Protein AF-A0A377KK78-F1 (afdb_monomer_lite)

Structure (mmCIF, N/CA/C/O backbone):
data_AF-A0A377KK78-F1
#
_entry.id   AF-A0A377KK78-F1
#
loop_
_atom_site.group_PDB
_atom_site.id
_atom_site.type_symbol
_atom_site.label_atom_id
_atom_site.label_alt_id
_atom_site.label_comp_id
_atom_site.label_asym_id
_atom_site.label_entity_id
_atom_site.label_seq_id
_atom_site.pdbx_PDB_ins_code
_atom_site.Cartn_x
_atom_site.Cartn_y
_atom_site.Cartn_z
_atom_site.occupancy
_atom_site.B_iso_or_equiv
_atom_site.auth_seq_id
_atom_site.auth_comp_id
_atom_site.auth_asym_id
_atom_site.auth_atom_id
_atom_site.pdbx_PDB_model_num
ATOM 1 N N . MET A 1 1 ? 5.902 20.997 -15.546 1.00 33.94 1 MET A N 1
ATOM 2 C CA . MET A 1 1 ? 5.295 21.494 -16.814 1.00 33.94 1 MET A CA 1
ATOM 3 C C . MET A 1 1 ? 6.187 21.253 -18.038 1.00 33.94 1 MET A C 1
ATOM 5 O O . MET A 1 1 ? 5.683 21.308 -19.151 1.00 33.94 1 MET A O 1
ATOM 9 N N . VAL A 1 2 ? 7.479 20.937 -17.853 1.00 28.14 2 VAL A N 1
ATOM 10 C CA . VAL A 1 2 ? 8.377 20.473 -18.929 1.00 28.14 2 VAL A CA 1
ATOM 11 C C . VAL A 1 2 ? 8.137 18.989 -19.267 1.00 28.14 2 VAL A C 1
ATOM 13 O O . VAL A 1 2 ? 8.300 18.610 -20.420 1.00 28.14 2 VAL A O 1
ATOM 16 N N . ASP A 1 3 ? 7.641 18.187 -18.320 1.00 37.69 3 ASP A N 1
ATOM 17 C CA . ASP A 1 3 ? 7.472 16.731 -18.488 1.00 37.69 3 ASP A CA 1
ATOM 18 C C . ASP A 1 3 ? 6.376 16.346 -19.494 1.00 37.69 3 ASP A C 1
ATOM 20 O O . ASP A 1 3 ? 6.584 15.475 -20.330 1.00 37.69 3 ASP A O 1
ATOM 24 N N . TYR A 1 4 ? 5.253 17.072 -19.521 1.00 29.73 4 TYR A N 1
ATOM 25 C CA . TYR A 1 4 ? 4.117 16.758 -20.403 1.00 29.73 4 TYR A CA 1
ATOM 26 C C . TYR A 1 4 ? 4.468 16.862 -21.903 1.00 29.73 4 TYR A C 1
ATOM 28 O O . TYR A 1 4 ? 4.083 16.023 -22.712 1.00 29.73 4 TYR A O 1
ATOM 36 N N . LEU A 1 5 ? 5.271 17.864 -22.285 1.00 27.97 5 LEU A N 1
ATOM 37 C CA . LEU A 1 5 ? 5.715 18.046 -23.674 1.00 27.97 5 LEU A CA 1
ATOM 38 C C . LEU A 1 5 ? 6.830 17.070 -24.083 1.00 27.97 5 LEU A C 1
ATOM 40 O O . LEU A 1 5 ? 7.052 16.871 -25.281 1.00 27.97 5 LEU A O 1
ATOM 44 N N . VAL A 1 6 ? 7.555 16.497 -23.118 1.00 49.50 6 VAL A N 1
ATOM 45 C CA . VAL A 1 6 ? 8.575 15.464 -23.355 1.00 49.50 6 VAL A CA 1
ATOM 46 C C . VAL A 1 6 ? 7.897 14.104 -23.541 1.00 49.50 6 VAL A C 1
ATOM 48 O O . VAL A 1 6 ? 8.194 13.430 -24.527 1.00 49.50 6 VAL A O 1
ATOM 51 N N . GLU A 1 7 ? 6.911 13.771 -22.702 1.00 56.19 7 GLU A N 1
ATOM 52 C CA . GLU A 1 7 ? 6.102 12.548 -22.810 1.00 56.19 7 GLU A CA 1
ATOM 53 C C . GLU A 1 7 ? 5.345 12.464 -24.148 1.00 56.19 7 GLU A C 1
ATOM 55 O O . GLU A 1 7 ? 5.428 11.451 -24.844 1.00 56.19 7 GLU A O 1
ATOM 60 N N . GLU A 1 8 ? 4.673 13.541 -24.581 1.00 58.47 8 GLU A N 1
ATOM 61 C CA . GLU A 1 8 ? 3.935 13.544 -25.856 1.00 58.47 8 GLU A CA 1
ATOM 62 C C . GLU A 1 8 ? 4.855 13.372 -27.079 1.00 58.47 8 GLU A C 1
ATOM 64 O O . GLU A 1 8 ? 4.511 12.679 -28.045 1.00 58.47 8 GLU A O 1
ATOM 69 N N . LYS A 1 9 ? 6.048 13.979 -27.061 1.00 61.75 9 LYS A N 1
ATOM 70 C CA . LYS A 1 9 ? 7.021 13.853 -28.159 1.00 61.75 9 LYS A CA 1
ATOM 71 C C . LYS A 1 9 ? 7.663 12.468 -28.196 1.00 61.75 9 LYS A C 1
ATOM 73 O O . LYS A 1 9 ? 7.849 11.928 -29.291 1.00 61.75 9 LYS A O 1
ATOM 78 N N . GLU A 1 10 ? 7.970 11.892 -27.034 1.00 66.38 10 GLU A N 1
ATOM 79 C CA . GLU A 1 10 ? 8.489 10.526 -26.914 1.00 66.38 10 GLU A CA 1
ATOM 80 C C . GLU A 1 10 ? 7.435 9.507 -27.378 1.00 66.38 10 GLU A C 1
ATOM 82 O O . GLU A 1 10 ? 7.752 8.634 -28.186 1.00 66.38 10 GLU A O 1
ATOM 87 N N . TYR A 1 11 ? 6.159 9.697 -27.017 1.00 67.75 11 TYR A N 1
ATOM 88 C CA . TYR A 1 11 ? 5.040 8.872 -27.484 1.00 67.75 11 TYR A CA 1
ATOM 89 C C . TYR A 1 11 ? 4.893 8.868 -29.011 1.00 67.75 11 TYR A C 1
ATOM 91 O O . TYR A 1 11 ? 4.856 7.808 -29.640 1.00 67.75 11 TYR A O 1
ATOM 99 N N . VAL A 1 12 ? 4.822 10.050 -29.638 1.00 70.81 12 VAL A N 1
ATOM 100 C CA . VAL A 1 12 ? 4.627 10.170 -31.095 1.00 70.81 12 VAL A CA 1
ATOM 101 C C . VAL A 1 12 ? 5.788 9.539 -31.864 1.00 70.81 12 VAL A C 1
ATOM 103 O O . VAL A 1 12 ? 5.580 8.936 -32.922 1.00 70.81 12 VAL A O 1
ATOM 106 N N . TRP A 1 13 ? 7.013 9.666 -31.355 1.00 70.31 13 TRP A N 1
ATOM 107 C CA . TRP A 1 13 ? 8.191 9.059 -31.963 1.00 70.31 13 TRP A CA 1
ATOM 108 C C . TRP A 1 13 ? 8.214 7.534 -31.788 1.00 70.31 13 TRP A C 1
ATOM 110 O O . TRP A 1 13 ? 8.384 6.818 -32.778 1.00 70.31 13 TRP A O 1
ATOM 120 N N . LEU A 1 14 ? 7.954 7.033 -30.574 1.00 69.00 14 LEU A N 1
ATOM 121 C CA . LEU A 1 14 ? 7.869 5.597 -30.281 1.00 69.00 14 LEU A CA 1
ATOM 122 C C . LEU A 1 14 ? 6.774 4.918 -31.103 1.00 69.00 14 LEU A C 1
ATOM 124 O O . LEU A 1 14 ? 7.011 3.863 -31.689 1.00 69.00 14 LEU A O 1
ATOM 128 N N . LYS A 1 15 ? 5.609 5.560 -31.234 1.00 73.31 15 LYS A N 1
ATOM 129 C CA . LYS A 1 15 ? 4.507 5.079 -32.071 1.00 73.31 15 LYS A CA 1
ATOM 130 C C . LYS A 1 15 ? 4.916 4.954 -33.535 1.00 73.31 15 LYS A C 1
ATOM 132 O O . LYS A 1 15 ? 4.770 3.886 -34.115 1.00 73.31 15 LYS A O 1
ATOM 137 N N . LYS A 1 16 ? 5.534 5.992 -34.111 1.00 73.81 16 LYS A N 1
ATOM 138 C CA . LYS A 1 16 ? 6.023 5.958 -35.504 1.00 73.81 16 LYS A CA 1
ATOM 139 C C . LYS A 1 16 ? 7.071 4.871 -35.751 1.00 73.81 16 LYS A C 1
ATOM 141 O O . LYS A 1 16 ? 7.132 4.338 -36.858 1.00 73.81 16 LYS A O 1
ATOM 146 N N . ILE A 1 17 ? 7.916 4.572 -34.764 1.00 71.88 17 ILE A N 1
ATOM 147 C CA . ILE A 1 17 ? 8.895 3.483 -34.863 1.00 71.88 17 ILE A CA 1
ATOM 148 C C . ILE A 1 17 ? 8.208 2.130 -34.757 1.00 71.88 17 ILE A C 1
ATOM 150 O O . ILE A 1 17 ? 8.470 1.277 -35.598 1.00 71.88 17 ILE A O 1
ATOM 154 N N . ASN A 1 18 ? 7.311 1.944 -33.789 1.00 72.94 18 ASN A N 1
ATOM 155 C CA . ASN A 1 18 ? 6.580 0.692 -33.618 1.00 72.94 18 ASN A CA 1
ATOM 156 C C . ASN A 1 18 ? 5.699 0.364 -34.836 1.00 72.94 18 ASN A C 1
ATOM 158 O O . ASN A 1 18 ? 5.649 -0.787 -35.254 1.00 72.94 18 ASN A O 1
ATOM 162 N N . ASP A 1 19 ? 5.084 1.372 -35.461 1.00 76.12 19 ASP A N 1
ATOM 163 C CA . ASP A 1 19 ? 4.287 1.204 -36.684 1.00 76.12 19 ASP A CA 1
ATOM 164 C C . ASP A 1 19 ? 5.137 0.720 -37.875 1.00 76.12 19 ASP A C 1
ATOM 166 O O . ASP A 1 19 ? 4.633 0.052 -38.777 1.00 76.12 19 ASP A O 1
ATOM 170 N N . ARG A 1 20 ? 6.436 1.053 -37.899 1.00 73.00 20 ARG A N 1
ATOM 171 C CA . ARG A 1 20 ? 7.372 0.653 -38.967 1.00 73.00 20 ARG A CA 1
ATOM 172 C C . ARG A 1 20 ? 8.141 -0.628 -38.642 1.00 73.00 20 ARG A C 1
ATOM 174 O O . ARG A 1 20 ? 8.479 -1.376 -39.554 1.00 73.00 20 ARG A O 1
ATOM 181 N N . PHE A 1 21 ? 8.426 -0.864 -37.366 1.00 71.25 21 PHE A N 1
ATOM 182 C CA . PHE A 1 21 ? 9.230 -1.971 -36.854 1.00 71.25 21 PHE A CA 1
ATOM 183 C C . PHE A 1 21 ? 8.629 -2.469 -35.531 1.00 71.25 21 PHE A C 1
ATOM 185 O O . PHE A 1 21 ? 9.150 -2.150 -34.455 1.00 71.25 21 PHE A O 1
ATOM 192 N N . PRO A 1 22 ? 7.523 -3.233 -35.583 1.00 76.38 22 PRO A N 1
ATOM 193 C CA . PRO A 1 22 ? 6.872 -3.718 -34.378 1.00 76.38 22 PRO A CA 1
ATOM 194 C C . PRO A 1 22 ? 7.812 -4.657 -33.623 1.00 76.38 22 PRO A C 1
ATOM 196 O O . PRO A 1 22 ? 8.373 -5.597 -34.188 1.00 76.38 22 PRO A O 1
ATOM 199 N N . SER A 1 23 ? 7.988 -4.403 -32.331 1.00 82.00 23 SER A N 1
ATOM 200 C CA . SER A 1 23 ? 8.740 -5.286 -31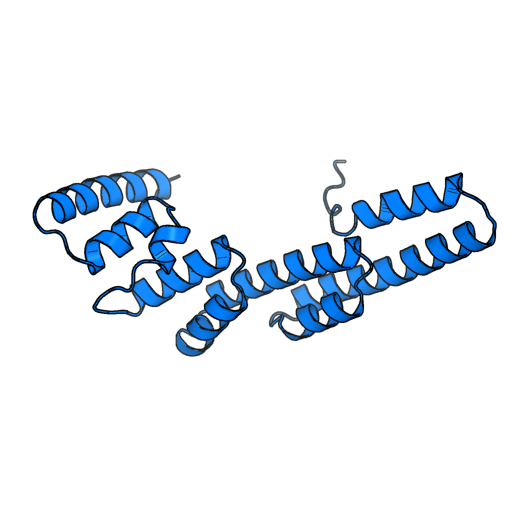.441 1.00 82.00 23 SER A CA 1
ATOM 201 C C . SER A 1 23 ? 8.093 -5.319 -30.066 1.00 82.00 23 SER A C 1
ATOM 203 O O . SER A 1 23 ? 7.515 -4.325 -29.637 1.00 82.00 23 SER A O 1
ATOM 205 N N . GLU A 1 24 ? 8.230 -6.435 -29.352 1.00 84.00 24 GLU A N 1
ATOM 206 C CA . GLU A 1 24 ? 7.713 -6.584 -27.980 1.00 84.00 24 GLU A CA 1
ATOM 207 C C . GLU A 1 24 ? 8.236 -5.476 -27.055 1.00 84.00 24 GLU A C 1
ATOM 209 O O . GLU A 1 24 ? 7.497 -4.917 -26.253 1.00 84.00 24 GLU A O 1
ATOM 214 N N . ASN A 1 25 ? 9.502 -5.091 -27.233 1.00 84.06 25 ASN A N 1
ATOM 215 C CA . ASN A 1 25 ? 10.126 -3.986 -26.514 1.00 84.06 25 ASN A CA 1
ATOM 216 C C . ASN A 1 25 ? 9.452 -2.635 -26.812 1.00 84.06 25 ASN A C 1
ATOM 218 O O . ASN A 1 25 ? 9.177 -1.876 -25.891 1.00 84.06 25 ASN A O 1
ATOM 222 N N . ALA A 1 26 ? 9.176 -2.334 -28.085 1.00 83.00 26 ALA A N 1
ATOM 223 C CA . ALA A 1 26 ? 8.520 -1.086 -28.473 1.00 83.00 26 ALA A CA 1
ATOM 224 C C . ALA A 1 26 ? 7.041 -1.053 -28.058 1.00 83.00 26 ALA A C 1
ATOM 226 O O . ALA A 1 26 ? 6.544 0.004 -27.688 1.00 83.00 26 ALA A O 1
ATOM 227 N N . GLN A 1 27 ? 6.351 -2.198 -28.075 1.00 87.12 27 GLN A N 1
ATOM 228 C CA . GLN A 1 27 ? 4.980 -2.325 -27.574 1.00 87.12 27 GLN A CA 1
ATOM 229 C C . GLN A 1 27 ? 4.911 -2.088 -26.064 1.00 87.12 27 GLN A C 1
ATOM 231 O O . GLN A 1 27 ? 4.044 -1.345 -25.612 1.00 87.12 27 GLN A O 1
ATOM 236 N N . PHE A 1 28 ? 5.850 -2.658 -25.303 1.00 89.81 28 PHE A N 1
ATOM 237 C CA . PHE A 1 28 ? 5.991 -2.407 -23.870 1.00 89.81 28 PHE A CA 1
ATOM 238 C C . PHE A 1 28 ? 6.235 -0.919 -23.579 1.00 89.81 28 PHE A C 1
ATOM 240 O O . PHE A 1 28 ? 5.480 -0.307 -22.825 1.00 89.81 28 PHE A O 1
ATOM 247 N N . ASP A 1 29 ? 7.247 -0.321 -24.220 1.00 87.56 29 ASP A N 1
ATOM 248 C CA . ASP A 1 29 ? 7.612 1.084 -23.999 1.00 87.56 29 ASP A CA 1
ATOM 249 C C . ASP A 1 29 ? 6.444 2.020 -24.394 1.00 87.56 29 ASP A C 1
ATOM 251 O O . ASP A 1 29 ? 6.146 2.984 -23.692 1.00 87.56 29 ASP A O 1
ATOM 255 N N . LEU A 1 30 ? 5.729 1.710 -25.484 1.00 88.31 30 LEU A N 1
ATOM 256 C CA . LEU A 1 30 ? 4.557 2.468 -25.932 1.00 88.31 30 LEU A CA 1
ATOM 257 C C . LEU A 1 30 ? 3.382 2.354 -24.960 1.00 88.31 30 LEU A C 1
ATOM 259 O O . LEU A 1 30 ? 2.750 3.369 -24.674 1.00 88.31 30 LEU A O 1
ATOM 263 N N . ALA A 1 31 ? 3.095 1.153 -24.453 1.00 90.44 31 ALA A N 1
ATOM 264 C CA . ALA A 1 31 ? 2.054 0.946 -23.450 1.00 90.44 31 ALA A CA 1
ATOM 265 C C . ALA A 1 31 ? 2.361 1.732 -22.167 1.00 90.44 31 ALA A C 1
ATOM 267 O O . ALA A 1 31 ? 1.457 2.336 -21.592 1.00 90.44 31 ALA A O 1
ATOM 268 N N . PHE A 1 32 ? 3.634 1.786 -21.760 1.00 89.62 32 PHE A N 1
ATOM 269 C CA . PHE A 1 32 ? 4.063 2.547 -20.587 1.00 89.62 32 PHE A CA 1
ATOM 270 C C . PHE A 1 32 ? 3.848 4.048 -20.778 1.00 89.62 32 PHE A C 1
ATOM 272 O O . PHE A 1 32 ? 3.212 4.688 -19.945 1.00 89.62 32 PHE A O 1
ATOM 279 N N . VAL A 1 33 ? 4.300 4.611 -21.903 1.00 89.12 33 VAL A N 1
ATOM 280 C CA . VAL A 1 33 ? 4.100 6.042 -22.191 1.00 89.12 33 VAL A CA 1
ATOM 281 C C . VAL A 1 33 ? 2.612 6.383 -22.352 1.00 89.12 33 VAL A C 1
ATOM 283 O O . VAL A 1 33 ? 2.176 7.460 -21.955 1.00 89.12 33 VAL A O 1
ATOM 286 N N . ALA A 1 34 ? 1.807 5.455 -22.878 1.00 89.19 34 ALA A N 1
ATOM 287 C CA . ALA A 1 34 ? 0.355 5.600 -22.975 1.00 89.19 34 ALA A CA 1
ATOM 288 C C . ALA A 1 34 ? -0.387 5.424 -21.637 1.00 89.19 34 ALA A C 1
ATOM 290 O O . ALA A 1 34 ? -1.607 5.577 -21.610 1.00 89.19 34 ALA A O 1
ATOM 291 N N . LYS A 1 35 ? 0.321 5.089 -20.549 1.00 92.50 35 LYS A N 1
ATOM 292 C CA . LYS A 1 35 ? -0.251 4.774 -19.230 1.00 92.50 35 LYS A CA 1
ATOM 293 C C . LYS A 1 35 ? -1.247 3.610 -19.259 1.00 92.50 35 LYS A C 1
ATOM 295 O O . LYS A 1 35 ? -2.161 3.518 -18.446 1.00 92.50 35 LYS A O 1
ATOM 300 N N . GLU A 1 36 ? -1.070 2.690 -20.204 1.00 94.38 36 GLU A N 1
ATOM 301 C CA . GLU A 1 36 ? -1.890 1.488 -20.344 1.00 94.38 36 GLU A CA 1
ATOM 302 C C . GLU A 1 36 ? -1.335 0.380 -19.437 1.00 94.38 36 GLU A C 1
ATOM 304 O O . GLU A 1 36 ? -0.825 -0.637 -19.909 1.00 94.38 36 GLU A O 1
ATOM 309 N N . TRP A 1 37 ? -1.398 0.586 -18.120 1.00 94.50 37 TRP A N 1
ATOM 310 C CA . TRP A 1 37 ? -0.692 -0.232 -17.126 1.00 94.50 37 TRP A CA 1
ATOM 311 C C . TRP A 1 37 ? -0.980 -1.732 -17.234 1.00 94.50 37 TRP A C 1
ATOM 313 O O . TRP A 1 37 ? -0.042 -2.528 -17.196 1.00 94.50 37 TRP A O 1
ATOM 323 N N . GLN A 1 38 ? -2.237 -2.137 -17.476 1.00 95.19 38 GLN A N 1
ATOM 324 C CA . GLN A 1 38 ? -2.559 -3.559 -17.672 1.00 95.19 38 GLN A CA 1
ATOM 325 C C . GLN A 1 38 ? -1.838 -4.161 -18.886 1.00 95.19 38 GLN A C 1
ATOM 327 O O . GLN A 1 38 ? -1.450 -5.328 -18.862 1.00 95.19 38 GLN A O 1
ATOM 332 N N . LYS A 1 39 ? -1.630 -3.379 -19.952 1.00 93.19 39 LYS A N 1
ATOM 333 C CA . LYS A 1 39 ? -0.857 -3.837 -21.110 1.00 93.19 39 LYS A CA 1
ATOM 334 C C . LYS A 1 39 ? 0.631 -3.888 -20.794 1.00 93.19 39 LYS A C 1
ATOM 336 O O . LYS A 1 39 ? 1.288 -4.822 -21.234 1.00 93.19 39 LYS A O 1
ATOM 341 N N . VAL A 1 40 ? 1.160 -2.946 -20.011 1.00 91.75 40 VAL A N 1
ATOM 342 C CA . VAL A 1 40 ? 2.570 -2.972 -19.582 1.00 91.75 40 VAL A CA 1
ATOM 343 C C . VAL A 1 40 ? 2.886 -4.263 -18.832 1.00 91.75 40 VAL A C 1
ATOM 345 O O . VAL A 1 40 ? 3.854 -4.934 -19.172 1.00 91.75 40 VAL A O 1
ATOM 348 N N . VAL A 1 41 ? 2.051 -4.650 -17.863 1.00 92.38 41 VAL A N 1
ATOM 349 C CA . VAL A 1 41 ? 2.268 -5.889 -17.092 1.00 92.38 41 VAL A CA 1
ATOM 350 C C . VAL A 1 41 ? 1.915 -7.153 -17.885 1.00 92.38 41 VAL A C 1
ATOM 352 O O . VAL A 1 41 ? 2.465 -8.220 -17.623 1.00 92.38 41 VAL A O 1
ATOM 355 N N . GLY A 1 42 ? 1.024 -7.046 -18.878 1.00 86.69 42 GLY A N 1
ATOM 356 C CA . GLY A 1 42 ? 0.651 -8.147 -19.772 1.00 86.69 42 GLY A CA 1
ATOM 357 C C . GLY A 1 42 ? 1.657 -8.419 -20.897 1.00 86.69 42 GLY A C 1
ATOM 358 O O . GLY A 1 42 ? 1.681 -9.520 -21.450 1.00 86.69 42 GLY A O 1
ATOM 359 N N . HIS A 1 43 ? 2.500 -7.443 -21.241 1.00 81.44 43 HIS A N 1
ATOM 360 C CA . HIS A 1 43 ? 3.550 -7.590 -22.242 1.00 81.44 43 HIS A CA 1
ATOM 361 C C . HIS A 1 43 ? 4.886 -7.894 -21.574 1.00 81.44 43 HIS A C 1
ATOM 363 O O . HIS A 1 43 ? 5.453 -7.063 -20.871 1.00 81.44 43 HIS A O 1
ATOM 369 N N . TYR A 1 44 ? 5.442 -9.070 -21.854 1.00 73.88 44 TYR A N 1
ATOM 370 C CA . TYR A 1 44 ? 6.791 -9.391 -21.412 1.00 73.88 44 TYR A CA 1
ATOM 371 C C . TYR A 1 44 ? 7.798 -8.925 -22.472 1.00 73.88 44 TYR A C 1
ATOM 373 O O . TYR A 1 44 ? 7.802 -9.474 -23.577 1.00 73.88 44 TYR A O 1
ATOM 381 N N . PRO A 1 45 ? 8.642 -7.912 -22.202 1.00 76.25 45 PRO A N 1
ATOM 382 C CA . PRO A 1 45 ? 9.632 -7.483 -23.175 1.00 76.25 45 PRO A CA 1
ATOM 383 C C . PRO A 1 45 ? 10.687 -8.578 -23.353 1.00 76.25 45 PRO A C 1
ATOM 385 O O . PRO A 1 45 ? 11.133 -9.201 -22.386 1.00 76.25 45 PRO A O 1
ATOM 388 N N . LYS A 1 46 ? 11.169 -8.760 -24.586 1.00 79.44 46 LYS A N 1
ATOM 389 C CA . LYS A 1 46 ? 12.266 -9.691 -24.898 1.00 79.44 46 LYS A CA 1
ATOM 390 C C . LYS A 1 46 ? 13.511 -9.443 -24.043 1.00 79.44 46 LYS A C 1
ATOM 392 O O . LYS A 1 46 ? 14.265 -10.370 -23.753 1.00 79.44 46 LYS A O 1
ATOM 397 N N . THR A 1 47 ? 13.747 -8.186 -23.661 1.00 81.62 47 THR A N 1
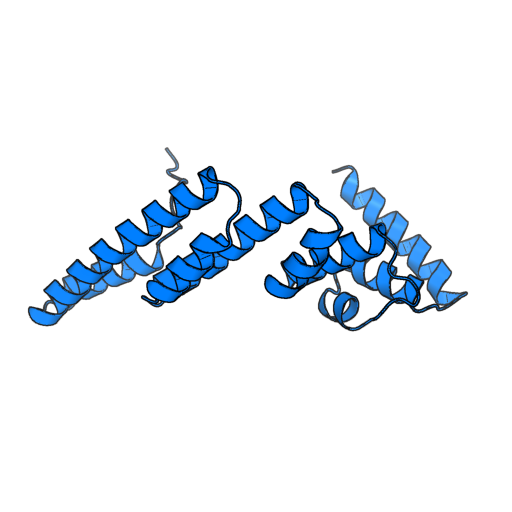ATOM 398 C CA . THR A 1 47 ? 14.807 -7.808 -22.724 1.00 81.62 47 THR A CA 1
ATOM 399 C C . THR A 1 47 ? 14.285 -6.880 -21.635 1.00 81.62 47 THR A C 1
ATOM 401 O O . THR A 1 47 ? 13.851 -5.757 -21.901 1.00 81.62 47 THR A O 1
ATOM 404 N N . LEU A 1 48 ? 14.416 -7.325 -20.386 1.00 85.56 48 LEU A N 1
ATOM 405 C CA . LEU A 1 48 ? 14.066 -6.554 -19.198 1.00 85.56 48 LEU A CA 1
ATOM 406 C C . LEU A 1 48 ? 15.294 -5.775 -18.694 1.00 85.56 48 LEU A C 1
ATOM 408 O O . LEU A 1 48 ? 15.909 -6.126 -17.685 1.00 85.56 48 LEU A O 1
ATOM 412 N N . SER A 1 49 ? 15.694 -4.751 -19.455 1.00 88.69 49 SER A N 1
ATOM 413 C CA . SER A 1 49 ? 16.749 -3.815 -19.039 1.00 88.69 49 SER A CA 1
ATOM 414 C C . SER A 1 49 ? 16.366 -3.101 -17.742 1.00 88.69 49 SER A C 1
ATOM 416 O O . SER A 1 49 ? 15.187 -3.025 -17.410 1.00 88.69 49 SER A O 1
ATOM 418 N N . GLU A 1 50 ? 17.335 -2.526 -17.032 1.00 87.25 50 GLU A N 1
ATOM 419 C CA . GLU A 1 50 ? 17.081 -1.790 -15.785 1.00 87.25 50 GLU A CA 1
ATOM 420 C C . GLU A 1 50 ? 15.992 -0.712 -15.948 1.00 87.25 50 GLU A C 1
ATOM 422 O O . GLU A 1 50 ? 15.036 -0.687 -15.179 1.00 87.25 50 GLU A O 1
ATOM 427 N N . ARG A 1 51 ? 16.037 0.082 -17.033 1.00 87.56 51 ARG A N 1
ATOM 428 C CA . ARG A 1 51 ? 14.976 1.054 -17.372 1.00 87.56 51 ARG A CA 1
ATOM 429 C C . ARG A 1 51 ? 13.591 0.400 -17.439 1.00 87.56 51 ARG A C 1
ATOM 431 O O . ARG A 1 51 ? 12.633 0.948 -16.907 1.00 87.56 51 ARG A O 1
ATOM 438 N N . ARG A 1 52 ? 13.471 -0.768 -18.079 1.00 90.50 52 ARG A N 1
ATOM 439 C CA . ARG A 1 52 ? 12.187 -1.478 -18.202 1.00 90.50 52 ARG A CA 1
ATOM 440 C C . ARG A 1 52 ? 11.764 -2.178 -16.916 1.00 90.50 52 ARG A C 1
ATOM 442 O O . ARG A 1 52 ? 10.572 -2.310 -16.683 1.00 90.50 52 ARG A O 1
ATOM 449 N N . GLN A 1 53 ? 12.710 -2.582 -16.069 1.00 92.31 53 GLN A N 1
ATOM 450 C CA . GLN A 1 53 ? 12.408 -3.060 -14.718 1.00 92.31 53 GLN A CA 1
ATOM 451 C C . GLN A 1 53 ? 11.786 -1.940 -13.883 1.00 92.31 53 GLN A C 1
ATOM 453 O O . GLN A 1 53 ? 10.779 -2.176 -13.229 1.00 92.31 53 GLN A O 1
ATOM 458 N N . VAL A 1 54 ? 12.327 -0.718 -13.958 1.00 91.00 54 VAL A N 1
ATOM 459 C CA . VAL A 1 54 ? 11.730 0.456 -13.299 1.00 91.00 54 VAL A CA 1
ATOM 460 C C . VAL A 1 54 ? 10.328 0.731 -13.850 1.00 91.00 54 VAL A C 1
ATOM 462 O O . VAL A 1 54 ? 9.391 0.864 -13.072 1.00 91.00 54 VAL A O 1
ATOM 465 N N . MET A 1 55 ? 10.151 0.746 -15.177 1.00 92.62 55 MET A N 1
ATOM 466 C CA . MET A 1 55 ? 8.831 0.927 -15.806 1.00 92.62 55 MET A CA 1
ATOM 467 C C . MET A 1 55 ? 7.815 -0.127 -15.354 1.00 92.62 55 MET A C 1
ATOM 469 O O . MET A 1 55 ? 6.675 0.207 -15.047 1.00 92.62 55 MET A O 1
ATOM 473 N N . LEU A 1 56 ? 8.229 -1.393 -15.290 1.00 94.25 56 LEU A N 1
ATOM 474 C CA . LEU A 1 56 ? 7.368 -2.485 -14.853 1.00 94.25 56 LEU A CA 1
ATOM 475 C C . LEU A 1 56 ? 7.028 -2.372 -13.358 1.00 94.25 56 LEU A C 1
ATOM 477 O O . LEU A 1 56 ? 5.882 -2.590 -12.986 1.00 94.25 56 LEU A O 1
ATOM 481 N N . ALA A 1 57 ? 7.986 -1.972 -12.514 1.00 94.75 57 ALA A N 1
ATOM 482 C CA . ALA A 1 57 ? 7.745 -1.727 -11.092 1.00 94.75 57 ALA A CA 1
ATOM 483 C C . ALA A 1 57 ? 6.745 -0.583 -10.874 1.00 94.75 57 ALA A C 1
ATOM 485 O O . ALA A 1 57 ? 5.831 -0.717 -10.066 1.00 94.75 57 ALA A O 1
ATOM 486 N N . LEU A 1 58 ? 6.873 0.508 -11.633 1.00 93.00 58 LEU A N 1
ATOM 487 C CA . LEU A 1 58 ? 5.909 1.609 -11.612 1.00 93.00 58 LEU A CA 1
ATOM 488 C C . LEU A 1 58 ? 4.525 1.155 -12.091 1.00 93.00 58 LEU A C 1
ATOM 490 O O . LEU A 1 58 ? 3.537 1.466 -11.442 1.00 93.00 58 LEU A O 1
ATOM 494 N N . ALA A 1 59 ? 4.441 0.369 -13.167 1.00 95.12 59 ALA A N 1
ATOM 495 C CA . ALA A 1 59 ? 3.162 -0.160 -13.639 1.00 95.12 59 ALA A CA 1
ATOM 496 C C . ALA A 1 59 ? 2.484 -1.079 -12.608 1.00 95.12 59 ALA A C 1
ATOM 498 O O . ALA A 1 59 ? 1.266 -1.032 -12.468 1.00 95.12 59 ALA A O 1
ATOM 499 N N . TYR A 1 60 ? 3.251 -1.882 -11.863 1.00 96.94 60 TYR A N 1
ATOM 500 C CA . TYR A 1 60 ? 2.710 -2.659 -10.747 1.00 96.94 60 TYR A CA 1
ATOM 501 C C . TYR A 1 60 ? 2.187 -1.767 -9.617 1.00 96.94 60 TYR A C 1
ATOM 503 O O . TYR A 1 60 ? 1.090 -2.010 -9.125 1.00 96.94 60 TYR A O 1
ATOM 511 N N . LEU A 1 61 ? 2.918 -0.711 -9.247 1.00 94.94 61 LEU A N 1
ATOM 512 C CA . LEU A 1 61 ? 2.470 0.251 -8.232 1.00 94.94 61 LEU A CA 1
ATOM 513 C C . LEU A 1 61 ? 1.157 0.939 -8.628 1.00 94.94 61 LEU A C 1
ATOM 515 O O . LEU A 1 61 ? 0.245 1.028 -7.814 1.00 94.94 61 LEU A O 1
ATOM 519 N N . GLU A 1 62 ? 1.031 1.363 -9.886 1.00 94.19 62 GLU A N 1
ATOM 520 C CA . GLU A 1 62 ? -0.189 1.989 -10.421 1.00 94.19 62 GLU A CA 1
ATOM 521 C C . GLU A 1 62 ? -1.398 1.037 -10.460 1.00 94.19 62 GLU A C 1
ATOM 523 O O . GLU A 1 62 ? -2.546 1.477 -10.503 1.00 94.19 62 GLU A O 1
ATOM 528 N N . LEU A 1 63 ? -1.154 -0.275 -10.451 1.00 95.19 63 LEU A N 1
ATOM 529 C CA . LEU A 1 63 ? -2.184 -1.313 -10.382 1.00 95.19 63 LEU A CA 1
ATOM 530 C C . LEU A 1 63 ? -2.400 -1.847 -8.957 1.00 95.19 63 LEU A C 1
ATOM 532 O O . LEU A 1 63 ? -3.101 -2.844 -8.796 1.00 95.19 63 LEU A O 1
ATOM 536 N N . GLU A 1 64 ? -1.797 -1.217 -7.940 1.00 94.81 64 GLU A N 1
ATOM 537 C CA . GLU A 1 64 ? -1.811 -1.669 -6.538 1.00 94.81 64 GLU A CA 1
ATOM 538 C C . GLU A 1 64 ? -1.279 -3.117 -6.363 1.00 94.81 64 GLU A C 1
ATOM 540 O O . GLU A 1 64 ? -1.591 -3.822 -5.403 1.00 94.81 64 GLU A O 1
ATOM 545 N N . MET A 1 65 ? -0.423 -3.569 -7.288 1.00 96.69 65 MET A N 1
ATOM 546 C CA . MET A 1 65 ? 0.283 -4.858 -7.263 1.00 96.69 65 MET A CA 1
ATOM 547 C C . MET A 1 65 ? 1.597 -4.725 -6.474 1.00 96.69 65 MET A C 1
ATOM 549 O O . MET A 1 65 ? 2.705 -4.809 -7.012 1.00 96.69 65 MET A O 1
ATOM 553 N N . LEU A 1 66 ? 1.474 -4.430 -5.176 1.00 96.81 66 LEU A N 1
ATOM 554 C CA . LEU A 1 66 ? 2.602 -4.031 -4.322 1.00 96.81 66 LEU A CA 1
ATOM 555 C C . LEU A 1 66 ? 3.668 -5.129 -4.173 1.00 96.81 66 LEU A C 1
ATOM 557 O O . LEU A 1 66 ? 4.864 -4.833 -4.180 1.00 96.81 66 LEU A O 1
ATOM 561 N N . ALA A 1 67 ? 3.260 -6.398 -4.097 1.00 95.62 67 ALA A N 1
ATOM 562 C CA . ALA A 1 67 ? 4.183 -7.524 -3.947 1.00 95.62 67 ALA A CA 1
ATOM 563 C C . ALA A 1 67 ? 5.090 -7.687 -5.180 1.00 95.62 67 ALA A C 1
ATOM 565 O O . ALA A 1 67 ? 6.299 -7.894 -5.063 1.00 95.62 67 ALA A O 1
ATOM 566 N N . GLU A 1 68 ? 4.529 -7.551 -6.380 1.00 95.94 68 GLU A N 1
ATOM 567 C CA . GLU A 1 68 ? 5.262 -7.625 -7.639 1.00 95.94 68 GLU A CA 1
ATOM 568 C C . GLU A 1 68 ? 6.228 -6.445 -7.804 1.00 95.94 68 GLU A C 1
ATOM 570 O O . GLU A 1 68 ? 7.380 -6.633 -8.218 1.00 95.94 68 GLU A O 1
ATOM 575 N N . ALA A 1 69 ? 5.797 -5.240 -7.424 1.00 96.31 69 ALA A N 1
ATOM 576 C CA . ALA A 1 69 ? 6.661 -4.064 -7.382 1.00 96.31 69 ALA A CA 1
ATOM 577 C C . ALA A 1 69 ? 7.828 -4.244 -6.392 1.00 96.31 69 ALA A C 1
ATOM 579 O O . ALA A 1 69 ? 8.974 -3.915 -6.717 1.00 96.31 69 ALA A O 1
ATOM 580 N N . GLU A 1 70 ? 7.578 -4.832 -5.220 1.00 95.94 70 GLU A N 1
ATOM 581 C CA . GLU A 1 70 ? 8.604 -5.109 -4.212 1.00 95.94 70 GLU A CA 1
ATOM 582 C C . GLU A 1 70 ? 9.666 -6.095 -4.730 1.00 95.94 70 GLU A C 1
ATOM 584 O O . GLU A 1 70 ? 10.869 -5.883 -4.540 1.00 95.94 70 GLU A O 1
ATOM 589 N N . VAL A 1 71 ? 9.255 -7.150 -5.444 1.00 95.44 71 VAL A N 1
ATOM 590 C CA . VAL A 1 71 ? 10.182 -8.124 -6.052 1.00 95.44 71 VAL A CA 1
ATOM 591 C C . VAL A 1 71 ? 11.161 -7.444 -7.012 1.00 95.44 71 VAL A C 1
ATOM 593 O O . VAL A 1 71 ? 12.353 -7.776 -7.015 1.00 95.44 71 VAL A O 1
ATOM 596 N N . LEU A 1 72 ? 10.688 -6.488 -7.815 1.00 93.06 72 LEU A N 1
ATOM 597 C CA . LEU A 1 72 ? 11.554 -5.708 -8.699 1.00 93.06 72 LEU A CA 1
ATOM 598 C C . LEU A 1 72 ? 12.443 -4.748 -7.907 1.00 93.06 72 LEU A C 1
ATOM 600 O O . LEU A 1 72 ? 13.649 -4.684 -8.164 1.00 93.06 72 LEU A O 1
ATOM 604 N N . ASN A 1 73 ? 11.897 -4.060 -6.904 1.00 94.94 73 ASN A N 1
ATOM 605 C CA . ASN A 1 73 ? 12.678 -3.105 -6.128 1.00 94.94 73 ASN A CA 1
ATOM 606 C C . ASN A 1 73 ? 13.785 -3.768 -5.289 1.00 94.94 73 ASN A C 1
ATOM 608 O O . ASN A 1 73 ? 14.863 -3.201 -5.146 1.00 94.94 73 ASN A O 1
ATOM 612 N N . LYS A 1 74 ? 13.616 -5.017 -4.836 1.00 94.31 74 LYS A N 1
ATOM 613 C CA . LYS A 1 74 ? 14.696 -5.799 -4.193 1.00 94.31 74 LYS A CA 1
ATOM 614 C C . LYS A 1 74 ? 15.950 -5.924 -5.071 1.00 94.31 74 LYS A C 1
ATOM 616 O O . LYS A 1 74 ? 17.064 -6.026 -4.552 1.00 94.31 74 LYS A O 1
ATOM 621 N N . ARG A 1 75 ? 15.783 -5.917 -6.399 1.00 92.88 75 ARG A N 1
ATOM 622 C CA . ARG A 1 75 ? 16.888 -5.950 -7.372 1.00 92.88 75 ARG A CA 1
ATOM 623 C C . ARG A 1 75 ? 17.404 -4.554 -7.696 1.00 92.88 75 ARG A C 1
ATOM 625 O O . ARG A 1 75 ? 18.616 -4.364 -7.725 1.00 92.88 75 ARG A O 1
ATOM 632 N N . LEU A 1 76 ? 16.488 -3.616 -7.931 1.00 92.25 76 LEU A N 1
ATOM 633 C CA . LEU A 1 76 ? 16.799 -2.245 -8.343 1.00 92.25 76 LEU A CA 1
ATOM 634 C C . LEU A 1 76 ? 17.398 -1.404 -7.214 1.00 92.25 76 LEU A C 1
ATOM 636 O O . LEU A 1 76 ? 18.206 -0.524 -7.484 1.00 92.25 76 LEU A O 1
ATOM 640 N N . LYS A 1 77 ? 17.020 -1.688 -5.962 1.00 93.44 77 LYS A N 1
ATOM 641 C CA . LYS A 1 77 ? 17.410 -0.937 -4.761 1.00 93.44 77 LYS A CA 1
ATOM 642 C C . LYS A 1 77 ? 17.161 0.567 -4.926 1.00 93.44 77 LYS A C 1
ATOM 644 O O . LYS A 1 77 ? 18.020 1.379 -4.598 1.00 93.44 77 LYS A O 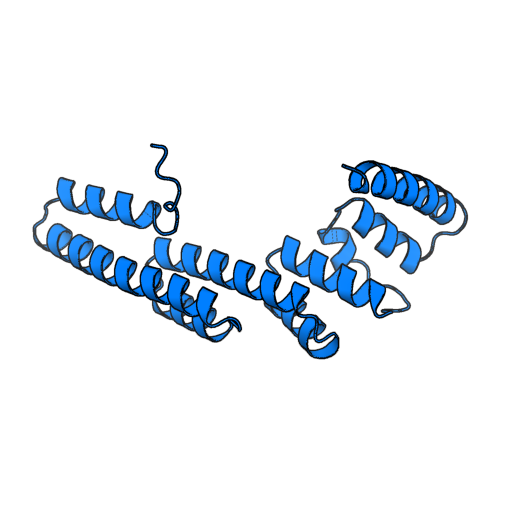1
ATOM 649 N N . SER A 1 78 ? 16.005 0.925 -5.486 1.00 91.94 78 SER A N 1
ATOM 650 C CA . SER A 1 78 ? 15.640 2.317 -5.730 1.00 91.94 78 SER A CA 1
ATOM 651 C C . SER A 1 78 ? 14.922 2.891 -4.516 1.00 91.94 78 SER A C 1
ATOM 653 O O . SER A 1 78 ? 13.837 2.433 -4.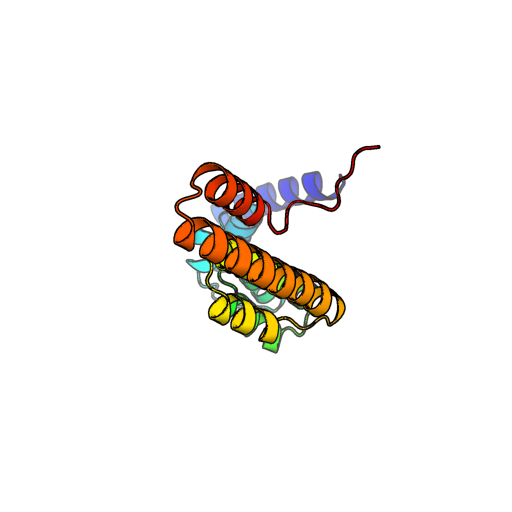157 1.00 91.94 78 SER A O 1
ATOM 655 N N . ASP A 1 79 ? 15.497 3.936 -3.923 1.00 91.62 79 ASP A N 1
ATOM 656 C CA . ASP A 1 79 ? 14.875 4.665 -2.813 1.00 91.62 79 ASP A CA 1
ATOM 657 C C . ASP A 1 79 ? 13.528 5.282 -3.214 1.00 91.62 79 ASP A C 1
ATOM 659 O O . ASP A 1 79 ? 12.604 5.342 -2.406 1.00 91.62 79 ASP A O 1
ATOM 663 N N . GLU A 1 80 ? 13.386 5.708 -4.472 1.00 90.38 80 GLU A N 1
ATOM 664 C CA . GLU A 1 80 ? 12.131 6.257 -4.989 1.00 90.38 80 GLU A CA 1
ATOM 665 C C . GLU A 1 80 ? 11.031 5.190 -5.049 1.00 90.38 80 GLU A C 1
ATOM 667 O O . GLU A 1 80 ? 9.913 5.430 -4.594 1.00 90.38 80 GLU A O 1
ATOM 672 N N . LEU A 1 81 ? 11.350 3.993 -5.554 1.00 92.88 81 LEU A N 1
ATOM 673 C CA . LEU A 1 81 ? 10.400 2.878 -5.563 1.00 92.88 81 LEU A CA 1
ATOM 674 C C . LEU A 1 81 ? 10.074 2.410 -4.142 1.00 92.88 81 LEU A C 1
ATOM 676 O O . LEU A 1 81 ? 8.929 2.058 -3.882 1.00 92.88 81 LEU A O 1
ATOM 680 N N . SER A 1 82 ? 11.042 2.444 -3.221 1.00 94.44 82 SER A N 1
ATOM 681 C CA . SER A 1 82 ? 10.803 2.134 -1.806 1.00 94.44 82 SER A CA 1
ATOM 682 C C . SER A 1 82 ? 9.788 3.095 -1.186 1.00 94.44 82 SER A C 1
ATOM 684 O O . SER A 1 82 ? 8.857 2.642 -0.533 1.00 94.44 82 SER A O 1
ATOM 686 N N . ARG A 1 83 ? 9.904 4.406 -1.442 1.00 93.56 83 ARG A N 1
ATOM 687 C CA . ARG A 1 83 ? 8.919 5.389 -0.956 1.00 93.56 83 ARG A CA 1
ATOM 688 C C . ARG A 1 83 ? 7.528 5.149 -1.542 1.00 93.56 83 ARG A C 1
ATOM 690 O O . ARG A 1 83 ? 6.556 5.128 -0.801 1.00 93.56 83 ARG A O 1
ATOM 697 N N . LYS A 1 84 ? 7.429 4.891 -2.849 1.00 94.19 84 LYS A N 1
ATOM 698 C CA . LYS A 1 84 ? 6.137 4.589 -3.492 1.00 94.19 84 LYS A CA 1
ATOM 699 C C . LYS A 1 84 ? 5.499 3.293 -2.980 1.00 94.19 84 LYS A C 1
ATOM 701 O O . LYS A 1 84 ? 4.276 3.208 -2.905 1.00 94.19 84 LYS A O 1
ATOM 706 N N . LEU A 1 85 ? 6.309 2.286 -2.646 1.00 96.38 85 LEU A N 1
ATOM 707 C CA . LEU A 1 85 ? 5.840 1.059 -1.997 1.00 96.38 85 LEU A CA 1
ATOM 708 C C . LEU A 1 85 ? 5.283 1.353 -0.605 1.00 96.38 85 LEU A C 1
ATOM 710 O O . LEU A 1 85 ? 4.190 0.891 -0.294 1.00 96.38 85 LEU A O 1
ATOM 714 N N . ASP A 1 86 ? 5.998 2.143 0.194 1.00 95.88 86 ASP A N 1
ATOM 715 C CA . ASP A 1 86 ? 5.554 2.537 1.531 1.00 95.88 86 ASP A CA 1
ATOM 716 C C . ASP A 1 86 ? 4.216 3.302 1.469 1.00 95.88 86 ASP A C 1
ATOM 718 O O . ASP A 1 86 ? 3.277 2.943 2.180 1.00 95.88 86 ASP A O 1
ATOM 722 N N . GLU A 1 87 ? 4.075 4.261 0.543 1.00 93.81 87 GLU A N 1
ATOM 723 C CA . GLU A 1 87 ? 2.806 4.956 0.263 1.00 93.81 87 GLU A CA 1
ATOM 724 C C . GLU A 1 87 ? 1.681 3.977 -0.130 1.00 93.81 87 GLU A C 1
ATOM 726 O O . GLU A 1 87 ? 0.533 4.125 0.293 1.00 93.81 87 GLU A O 1
ATOM 731 N N . GLY A 1 88 ? 1.991 2.969 -0.954 1.00 95.12 88 GLY A N 1
ATOM 732 C CA . GLY A 1 88 ? 1.042 1.929 -1.358 1.00 95.12 88 GLY A CA 1
ATOM 733 C C . GLY A 1 88 ? 0.574 1.073 -0.181 1.00 95.12 88 GLY A C 1
ATOM 734 O O . GLY A 1 88 ? -0.629 0.904 0.026 1.00 95.12 88 GLY A O 1
ATOM 735 N N . TYR A 1 89 ? 1.505 0.587 0.643 1.00 97.31 89 TYR A N 1
ATOM 736 C CA . TYR A 1 89 ? 1.173 -0.189 1.839 1.00 97.31 89 TYR A CA 1
ATOM 737 C C . TYR A 1 89 ? 0.382 0.632 2.854 1.00 97.31 89 TYR A C 1
ATOM 739 O O . TYR A 1 89 ? -0.538 0.107 3.476 1.00 97.31 89 TYR A O 1
ATOM 747 N N . GLN A 1 90 ? 0.669 1.926 2.984 1.00 95.69 90 GLN A N 1
ATOM 748 C CA . GLN A 1 90 ? -0.107 2.826 3.831 1.00 95.69 90 GLN A CA 1
ATOM 749 C C . GLN A 1 90 ? -1.550 2.978 3.327 1.00 95.69 90 GLN A C 1
ATOM 751 O O . GLN A 1 90 ? -2.482 2.843 4.122 1.00 95.69 90 GLN A O 1
ATOM 756 N N . ARG A 1 91 ? -1.767 3.181 2.016 1.00 95.12 91 ARG A N 1
ATOM 757 C CA . ARG A 1 91 ? -3.123 3.204 1.426 1.00 95.12 91 ARG A CA 1
ATOM 758 C C . ARG A 1 91 ? -3.866 1.890 1.656 1.00 95.12 91 ARG A C 1
ATOM 760 O O . ARG A 1 91 ? -5.028 1.908 2.064 1.00 95.12 91 ARG A O 1
ATOM 767 N N . GLN A 1 92 ? -3.197 0.759 1.438 1.00 96.31 92 GLN A N 1
ATOM 768 C CA . GLN A 1 92 ? -3.765 -0.567 1.679 1.00 96.31 92 GLN A CA 1
ATOM 769 C C . GLN A 1 92 ? -4.145 -0.760 3.156 1.00 96.31 92 GLN A C 1
ATOM 771 O O . GLN A 1 92 ? -5.244 -1.224 3.460 1.00 96.31 92 GLN A O 1
ATOM 776 N N . ALA A 1 93 ? -3.269 -0.361 4.079 1.00 97.31 93 ALA A N 1
ATOM 777 C CA . ALA A 1 93 ? -3.523 -0.450 5.509 1.00 97.31 93 ALA A CA 1
ATOM 778 C C . ALA A 1 93 ? -4.705 0.429 5.934 1.00 97.31 93 ALA A C 1
ATOM 780 O O . ALA A 1 93 ? -5.565 -0.034 6.678 1.00 97.31 93 ALA A O 1
ATOM 781 N N . LEU A 1 94 ? -4.804 1.661 5.425 1.00 96.31 94 LEU A N 1
ATOM 782 C CA . LEU A 1 94 ? -5.945 2.544 5.685 1.00 96.31 94 LEU A CA 1
ATOM 783 C C . LEU A 1 94 ? -7.270 1.924 5.215 1.00 96.31 94 LEU A C 1
ATOM 785 O O . LEU A 1 94 ? -8.262 2.003 5.938 1.00 96.31 94 LEU A O 1
ATOM 789 N N . ALA A 1 95 ? -7.289 1.259 4.056 1.00 96.25 95 ALA A N 1
ATOM 790 C CA . ALA A 1 95 ? -8.470 0.527 3.595 1.00 96.25 95 ALA A CA 1
ATOM 791 C C . ALA A 1 95 ? -8.851 -0.608 4.564 1.00 96.25 95 ALA A C 1
ATOM 793 O O . ALA A 1 95 ? -10.017 -0.737 4.938 1.00 96.25 95 ALA A O 1
ATOM 794 N N . PHE A 1 96 ? -7.871 -1.374 5.057 1.00 97.81 96 PHE A N 1
ATOM 795 C CA . PHE A 1 96 ? -8.117 -2.391 6.084 1.00 97.81 96 PHE A CA 1
ATOM 796 C C . PHE A 1 96 ? -8.644 -1.800 7.395 1.00 97.81 96 PHE A C 1
ATOM 798 O O . PHE A 1 96 ? -9.553 -2.370 7.998 1.00 97.81 96 PHE A O 1
ATOM 805 N N . LEU A 1 97 ? -8.129 -0.648 7.829 1.00 97.88 97 LEU A N 1
ATOM 806 C CA . LEU A 1 97 ? -8.607 0.021 9.039 1.00 97.88 97 LEU A CA 1
ATOM 807 C C . LEU A 1 97 ? -10.081 0.420 8.929 1.00 97.88 97 LEU A C 1
ATOM 809 O O . LEU A 1 97 ? -10.838 0.134 9.857 1.00 97.88 97 LEU A O 1
ATOM 813 N N . LYS A 1 98 ? -10.510 0.980 7.789 1.00 96.31 98 LYS A N 1
ATOM 814 C CA . LYS A 1 98 ? -11.929 1.295 7.528 1.00 96.31 98 LYS A CA 1
ATOM 815 C C . LYS A 1 98 ? -12.819 0.048 7.601 1.00 96.31 98 LYS A C 1
ATOM 817 O O . LYS A 1 98 ? -13.918 0.093 8.140 1.00 96.31 98 LYS A O 1
ATOM 822 N N . GLU A 1 99 ? -12.302 -1.104 7.177 1.00 96.69 99 GLU A N 1
ATOM 823 C CA . GLU A 1 99 ? -12.972 -2.407 7.295 1.00 96.69 99 GLU A CA 1
ATOM 824 C C . GLU A 1 99 ? -12.816 -3.084 8.676 1.00 96.69 99 GLU A C 1
ATOM 826 O O . GL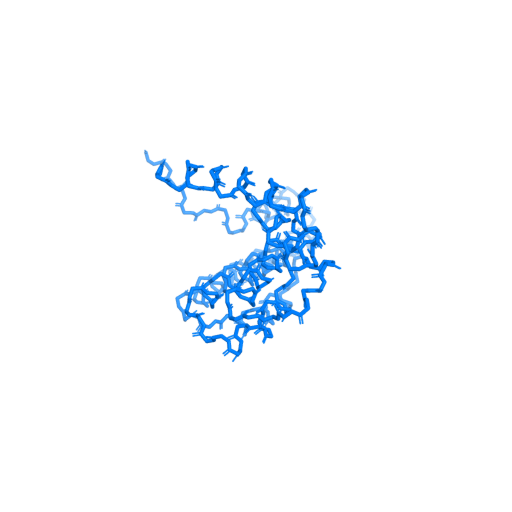U A 1 99 ? -13.216 -4.237 8.848 1.00 96.69 99 GLU A O 1
ATOM 831 N N . ARG A 1 100 ? -12.241 -2.395 9.673 1.00 96.12 100 ARG A N 1
ATOM 832 C CA . ARG A 1 100 ? -11.946 -2.908 11.030 1.00 96.12 100 ARG A CA 1
ATOM 833 C C . ARG A 1 100 ? -10.982 -4.109 11.057 1.00 96.12 100 ARG A C 1
ATOM 835 O O . ARG A 1 100 ? -10.918 -4.838 12.047 1.00 96.12 100 ARG A O 1
ATOM 842 N N . LYS A 1 101 ? -10.186 -4.292 10.004 1.00 97.81 101 LYS A N 1
ATOM 843 C CA . LYS A 1 101 ? -9.182 -5.356 9.832 1.00 97.81 101 LYS A CA 1
ATOM 844 C C . LYS A 1 101 ? -7.820 -4.945 10.404 1.00 97.81 101 LYS A C 1
ATOM 846 O O . LYS A 1 101 ? -6.865 -4.666 9.681 1.00 97.81 101 LYS A O 1
ATOM 851 N N . ILE A 1 102 ? -7.736 -4.858 11.736 1.00 97.31 102 ILE A N 1
ATOM 852 C CA . ILE A 1 102 ? -6.526 -4.385 12.438 1.00 97.31 102 ILE A CA 1
ATOM 853 C C . ILE A 1 102 ? -5.306 -5.270 12.149 1.00 97.31 102 ILE A C 1
ATOM 855 O O . ILE A 1 102 ? -4.208 -4.754 11.947 1.00 97.31 102 ILE A O 1
ATOM 859 N N . SER A 1 103 ? -5.479 -6.593 12.121 1.00 97.62 103 SER A N 1
ATOM 860 C CA . SER A 1 103 ? -4.368 -7.526 11.911 1.00 97.62 103 SER A CA 1
ATOM 861 C C . SER A 1 103 ? -3.745 -7.380 10.522 1.00 97.62 103 SER A C 1
ATOM 863 O O . SER A 1 103 ? -2.526 -7.432 10.386 1.00 97.62 103 SER A O 1
ATOM 865 N N . GLU A 1 104 ? -4.555 -7.150 9.495 1.00 97.94 104 GLU A N 1
ATOM 866 C CA . GLU A 1 104 ? -4.103 -6.923 8.126 1.00 97.94 104 GLU A CA 1
ATOM 867 C C . GLU A 1 104 ? -3.401 -5.564 7.983 1.00 97.94 104 GLU A C 1
ATOM 869 O O . GLU A 1 104 ? -2.357 -5.476 7.337 1.00 97.94 104 GLU A O 1
ATOM 874 N N . ALA A 1 105 ? -3.893 -4.519 8.657 1.00 97.56 105 ALA A N 1
ATOM 875 C CA . ALA A 1 105 ? -3.202 -3.230 8.721 1.00 97.56 105 ALA A CA 1
ATOM 876 C C . ALA A 1 105 ? -1.831 -3.334 9.423 1.00 97.56 105 ALA A C 1
ATOM 878 O O . ALA A 1 105 ? -0.860 -2.723 8.979 1.00 97.56 105 ALA A O 1
ATOM 879 N N . GLN A 1 106 ? -1.722 -4.149 10.479 1.00 97.75 106 GLN A N 1
ATOM 880 C CA . GLN A 1 106 ? -0.445 -4.437 11.142 1.00 97.75 106 GLN A CA 1
ATOM 881 C C . GLN A 1 106 ? 0.519 -5.209 10.233 1.00 97.75 106 GLN A C 1
ATOM 883 O O . GLN A 1 106 ? 1.712 -4.930 10.236 1.00 97.75 106 GLN A O 1
ATOM 888 N N . GLN A 1 107 ? 0.026 -6.147 9.421 1.00 97.38 107 GLN A N 1
ATOM 889 C CA . GLN A 1 107 ? 0.874 -6.835 8.443 1.00 97.38 107 GLN A CA 1
ATOM 890 C C . GLN A 1 107 ? 1.426 -5.864 7.393 1.00 97.38 107 GLN A C 1
ATOM 892 O O . GLN A 1 107 ? 2.611 -5.927 7.079 1.00 97.38 107 GLN A O 1
ATOM 897 N N . ALA A 1 108 ? 0.601 -4.939 6.894 1.00 96.25 108 ALA A N 1
ATOM 898 C CA . ALA A 1 108 ? 1.048 -3.901 5.965 1.00 96.25 108 ALA A CA 1
ATOM 899 C C . ALA A 1 108 ? 2.081 -2.950 6.603 1.00 96.25 108 ALA A C 1
ATOM 901 O O . ALA A 1 108 ? 3.066 -2.598 5.957 1.00 96.25 108 ALA A O 1
ATOM 902 N N . LEU A 1 109 ? 1.920 -2.596 7.885 1.00 97.00 109 LEU A N 1
ATOM 903 C CA . LEU A 1 109 ? 2.893 -1.796 8.642 1.00 97.00 109 LEU A CA 1
ATOM 904 C C . LEU A 1 109 ? 4.298 -2.422 8.664 1.00 97.00 109 LEU A C 1
ATOM 906 O O . LEU A 1 109 ? 5.293 -1.702 8.562 1.00 97.00 109 LEU A O 1
ATOM 910 N N . GLU A 1 110 ? 4.396 -3.746 8.789 1.00 96.88 110 GLU A N 1
ATOM 911 C CA . GLU A 1 110 ? 5.688 -4.446 8.805 1.00 96.88 110 GLU A CA 1
ATOM 912 C C . GLU A 1 110 ? 6.413 -4.400 7.449 1.00 96.88 110 GLU A C 1
ATOM 914 O O . GLU A 1 110 ? 7.635 -4.550 7.407 1.00 96.88 110 GLU A O 1
ATOM 919 N N . LEU A 1 111 ? 5.684 -4.159 6.353 1.00 95.38 111 LEU A N 1
ATOM 920 C CA . LEU A 1 111 ? 6.231 -4.061 4.994 1.00 95.38 111 LEU A CA 1
ATOM 921 C C . LEU A 1 111 ? 6.743 -2.657 4.642 1.00 95.38 111 LEU A C 1
ATOM 923 O O . LEU A 1 111 ? 7.515 -2.512 3.694 1.00 95.38 111 LEU A O 1
ATOM 927 N N . ILE A 1 112 ? 6.342 -1.637 5.404 1.00 95.00 112 ILE A N 1
ATOM 928 C CA . ILE A 1 112 ? 6.837 -0.267 5.242 1.00 95.00 112 ILE A CA 1
ATOM 929 C C . ILE A 1 112 ? 8.315 -0.211 5.651 1.00 95.00 112 ILE A C 1
ATOM 931 O O . ILE A 1 112 ? 8.735 -0.854 6.616 1.00 95.00 112 ILE A O 1
ATOM 935 N N . ASN A 1 113 ? 9.128 0.567 4.940 1.00 92.38 113 ASN A N 1
ATOM 936 C CA . ASN A 1 113 ? 10.553 0.719 5.233 1.00 92.38 113 ASN A CA 1
ATOM 937 C C . ASN A 1 113 ? 10.848 1.988 6.036 1.00 92.38 113 ASN A C 1
ATOM 939 O O . ASN A 1 113 ? 11.614 1.933 6.999 1.00 92.38 113 ASN A O 1
ATOM 943 N N . GLN A 1 114 ? 10.253 3.121 5.656 1.00 92.62 114 GLN A N 1
ATOM 944 C CA . GLN A 1 114 ? 10.484 4.402 6.319 1.00 92.62 114 GLN A CA 1
ATOM 945 C C . GLN A 1 114 ? 9.828 4.439 7.704 1.00 92.62 114 GLN A C 1
ATOM 947 O O . GLN A 1 114 ? 8.623 4.244 7.851 1.00 92.62 114 GLN A O 1
ATOM 952 N N . GLU A 1 115 ? 10.617 4.737 8.739 1.00 93.50 115 GLU A N 1
ATOM 953 C CA . GLU A 1 115 ? 10.106 4.803 10.115 1.00 93.50 115 GLU A CA 1
ATOM 954 C C . GLU A 1 115 ? 9.090 5.941 10.304 1.00 93.50 115 GLU A C 1
ATOM 956 O O . GLU A 1 115 ? 8.153 5.796 11.082 1.00 93.50 115 GLU A O 1
ATOM 961 N N . GLU A 1 116 ? 9.237 7.046 9.569 1.00 91.38 116 GLU A N 1
ATOM 962 C CA . GLU A 1 116 ? 8.270 8.153 9.573 1.00 91.38 116 GLU A CA 1
ATOM 963 C C . GLU A 1 116 ? 6.881 7.670 9.122 1.00 91.38 116 GLU A C 1
ATOM 965 O O . GLU A 1 116 ? 5.894 7.871 9.830 1.00 91.38 116 GLU A O 1
ATOM 970 N N . GLU A 1 117 ? 6.812 6.917 8.020 1.00 91.81 117 GLU A N 1
ATOM 971 C CA . GLU A 1 117 ? 5.561 6.326 7.526 1.00 91.81 117 GLU A CA 1
ATOM 972 C C . GLU A 1 117 ? 4.996 5.274 8.488 1.00 91.81 117 GLU A C 1
ATOM 974 O O . GLU A 1 117 ? 3.783 5.208 8.715 1.00 91.81 117 GLU A O 1
ATOM 979 N N . LYS A 1 118 ? 5.868 4.489 9.140 1.00 95.44 118 LYS A N 1
ATOM 980 C CA . LYS A 1 118 ? 5.442 3.557 10.195 1.00 95.44 118 LYS A CA 1
ATOM 981 C C . LYS A 1 118 ? 4.784 4.274 11.359 1.00 95.44 118 LYS A C 1
ATOM 983 O O . LYS A 1 118 ? 3.777 3.793 11.872 1.00 95.44 118 LYS A O 1
ATOM 988 N N . GLN A 1 119 ? 5.351 5.389 11.810 1.00 95.44 119 GLN A N 1
ATOM 989 C CA . GLN A 1 119 ? 4.797 6.153 12.926 1.00 95.44 119 GLN A CA 1
ATOM 990 C C . GLN A 1 119 ? 3.417 6.712 12.586 1.00 95.44 119 GLN A C 1
ATOM 992 O O . GLN A 1 119 ? 2.504 6.590 13.404 1.00 95.44 119 GLN A O 1
ATOM 997 N N . ILE A 1 120 ? 3.246 7.243 11.373 1.00 93.88 120 ILE A N 1
ATOM 998 C CA . ILE A 1 120 ? 1.948 7.724 10.886 1.00 93.88 120 ILE A CA 1
ATOM 999 C C . ILE A 1 120 ? 0.925 6.581 10.893 1.00 93.88 120 ILE A C 1
ATOM 1001 O O . ILE A 1 120 ? -0.156 6.716 11.467 1.00 93.88 120 ILE A O 1
ATOM 1005 N N . LEU A 1 121 ? 1.268 5.424 10.318 1.00 96.19 121 LEU A N 1
ATOM 1006 C CA . LEU A 1 121 ? 0.342 4.294 10.263 1.00 96.19 121 LEU A CA 1
ATOM 1007 C C . LEU A 1 121 ? 0.035 3.706 11.652 1.00 96.19 121 LEU A C 1
ATOM 1009 O O . LEU A 1 121 ? -1.114 3.361 11.923 1.00 96.19 121 LEU A O 1
ATOM 1013 N N . ARG A 1 122 ? 1.017 3.636 12.560 1.00 97.69 122 ARG A N 1
ATOM 1014 C CA . ARG A 1 122 ? 0.790 3.226 13.960 1.00 97.69 122 ARG A CA 1
ATOM 1015 C C . ARG A 1 122 ? -0.225 4.132 14.651 1.00 97.69 122 ARG A C 1
ATOM 1017 O O . ARG A 1 122 ? -1.142 3.620 15.284 1.00 97.69 122 ARG A O 1
ATOM 1024 N N . ALA A 1 123 ? -0.121 5.449 14.467 1.00 96.50 123 ALA A N 1
ATOM 1025 C CA . ALA A 1 123 ? -1.086 6.391 15.026 1.00 96.50 123 ALA A CA 1
ATOM 1026 C C . ALA A 1 123 ? -2.511 6.131 14.504 1.00 96.50 123 ALA A C 1
ATOM 1028 O O . ALA A 1 123 ? -3.464 6.147 15.284 1.00 96.50 123 ALA A O 1
ATOM 1029 N N . TYR A 1 124 ? -2.666 5.823 13.212 1.00 97.19 124 TYR A N 1
ATOM 1030 C CA . TYR A 1 124 ? -3.971 5.459 12.653 1.00 97.19 124 TYR A CA 1
ATOM 1031 C C . TYR A 1 124 ? -4.494 4.111 13.155 1.00 97.19 124 TYR A C 1
ATOM 1033 O O . TYR A 1 124 ? -5.698 3.986 13.393 1.00 97.19 124 TYR A O 1
ATOM 1041 N N . ILE A 1 125 ? -3.626 3.114 13.356 1.00 98.06 125 ILE A N 1
ATOM 1042 C CA . ILE A 1 125 ? -4.003 1.834 13.974 1.00 98.06 125 ILE A CA 1
ATOM 1043 C C . ILE A 1 125 ? -4.527 2.078 15.395 1.00 98.06 125 ILE A C 1
ATOM 1045 O O . ILE A 1 125 ? -5.642 1.655 15.707 1.00 98.06 125 ILE A O 1
ATOM 1049 N N . ASP A 1 126 ? -3.783 2.817 16.220 1.00 97.44 126 ASP A N 1
ATOM 1050 C CA . ASP A 1 126 ? -4.166 3.132 17.601 1.00 97.44 126 ASP A CA 1
ATOM 1051 C C . ASP A 1 126 ? -5.494 3.902 17.651 1.00 97.44 126 ASP A C 1
ATOM 1053 O O . ASP A 1 126 ? -6.409 3.556 18.403 1.00 97.44 126 ASP A O 1
ATOM 1057 N N . GLN A 1 127 ? -5.646 4.915 16.792 1.00 96.81 127 GLN A N 1
ATOM 1058 C CA . GLN A 1 127 ? -6.889 5.672 16.662 1.00 96.81 127 GLN A CA 1
ATOM 1059 C C . GLN A 1 127 ? -8.064 4.770 16.255 1.00 96.81 127 GLN A C 1
ATOM 1061 O O . GLN A 1 127 ? -9.157 4.899 16.809 1.00 96.81 127 GLN A O 1
ATOM 1066 N N . THR A 1 128 ? -7.852 3.839 15.324 1.00 97.81 128 THR A N 1
ATOM 1067 C CA . THR A 1 128 ? -8.885 2.895 14.874 1.00 97.81 128 THR A CA 1
ATOM 1068 C C . THR A 1 128 ? -9.301 1.938 15.987 1.00 97.81 128 THR A C 1
ATOM 1070 O O . THR A 1 128 ? -10.490 1.660 16.137 1.00 97.81 128 THR A O 1
ATOM 1073 N N . MET A 1 129 ? -8.357 1.464 16.805 1.00 97.88 129 MET A N 1
ATOM 1074 C CA . MET A 1 129 ? -8.666 0.628 17.969 1.00 97.88 129 MET A CA 1
ATOM 1075 C C . MET A 1 129 ? -9.572 1.369 18.960 1.00 97.88 129 MET A C 1
ATOM 1077 O O . MET A 1 129 ? -10.606 0.836 19.354 1.00 97.88 129 MET A O 1
ATOM 1081 N N . ILE A 1 130 ? -9.263 2.632 19.268 1.00 97.62 130 ILE A N 1
ATOM 1082 C CA . ILE A 1 130 ? -10.105 3.472 20.136 1.00 97.62 130 ILE A CA 1
ATOM 1083 C C . ILE A 1 130 ? -11.502 3.666 19.530 1.00 97.62 130 ILE A C 1
ATOM 1085 O O . ILE A 1 130 ? -12.508 3.557 20.232 1.00 97.62 130 ILE A O 1
ATOM 1089 N N . ILE A 1 131 ? -11.587 3.958 18.227 1.00 97.81 131 ILE A N 1
ATOM 1090 C CA . ILE A 1 131 ? -12.872 4.110 17.530 1.00 97.81 131 ILE A CA 1
ATOM 1091 C C . ILE A 1 131 ? -13.692 2.815 17.626 1.00 97.81 131 ILE A C 1
ATOM 1093 O O . ILE A 1 131 ? -14.879 2.875 17.948 1.00 97.81 131 ILE A O 1
ATOM 1097 N N . ASN A 1 132 ? -13.067 1.655 17.412 1.00 97.31 132 ASN A N 1
ATOM 1098 C CA . ASN A 1 132 ? -13.718 0.351 17.532 1.00 97.31 132 ASN A CA 1
ATOM 1099 C C . ASN A 1 132 ? -14.260 0.099 18.945 1.00 97.31 132 ASN A C 1
ATOM 1101 O O . ASN A 1 132 ? -15.414 -0.312 19.073 1.00 97.31 132 ASN A O 1
ATOM 1105 N N . ASP A 1 133 ? -13.490 0.418 19.988 1.00 98.06 133 ASP A N 1
ATOM 1106 C CA . ASP A 1 133 ? -13.937 0.288 21.381 1.00 98.06 133 ASP A CA 1
ATOM 1107 C C . ASP A 1 133 ? -15.199 1.126 21.653 1.00 98.06 133 ASP A C 1
ATOM 1109 O O . ASP A 1 133 ? -16.132 0.673 22.325 1.00 98.06 133 ASP A O 1
ATOM 1113 N N . PHE A 1 134 ? -15.270 2.344 21.102 1.00 98.25 134 PHE A N 1
ATOM 1114 C CA . PHE A 1 134 ? -16.464 3.183 21.211 1.00 98.25 134 PHE A CA 1
ATOM 1115 C C . PHE A 1 134 ? -17.651 2.629 20.426 1.00 98.25 134 PHE A C 1
ATOM 1117 O O . PHE A 1 134 ? -18.764 2.625 20.958 1.00 98.25 134 PHE A O 1
ATOM 1124 N N . ILE A 1 135 ? -17.441 2.152 19.196 1.00 97.62 135 ILE A N 1
ATOM 1125 C CA . ILE A 1 135 ? -18.497 1.507 18.402 1.00 97.62 135 ILE A CA 1
ATOM 1126 C C . ILE A 1 135 ? -19.102 0.351 19.208 1.00 97.62 135 ILE A C 1
ATOM 1128 O O . ILE A 1 135 ? -20.311 0.338 19.440 1.00 97.62 135 ILE A O 1
ATOM 1132 N N . GLU A 1 136 ? -18.266 -0.548 19.732 1.00 97.56 136 GLU A N 1
ATOM 1133 C CA . GLU A 1 136 ? -18.714 -1.692 20.530 1.00 97.56 136 GLU A CA 1
ATOM 1134 C C . GLU A 1 136 ? -19.426 -1.277 21.822 1.00 97.56 136 GLU A C 1
ATOM 1136 O O . GLU A 1 136 ? -20.414 -1.897 22.227 1.00 97.56 136 GLU A O 1
ATOM 1141 N N . LEU A 1 137 ? -18.938 -0.231 22.497 1.00 98.19 137 LEU A N 1
ATOM 1142 C CA . LEU A 1 137 ? -19.570 0.304 23.700 1.00 98.19 137 LEU A CA 1
ATOM 1143 C C . LEU A 1 137 ? -21.000 0.780 23.419 1.00 98.19 137 LEU A C 1
ATOM 1145 O O . LEU A 1 137 ? -21.896 0.511 24.221 1.00 98.19 137 LEU A O 1
ATOM 1149 N N . TYR A 1 138 ? -21.212 1.512 22.325 1.00 98.38 138 TYR A N 1
ATOM 1150 C CA . TYR A 1 138 ? -22.527 2.055 21.984 1.00 98.38 138 TYR A CA 1
ATOM 1151 C C . TYR A 1 138 ? -23.458 1.010 21.369 1.00 98.38 138 TYR A C 1
ATOM 1153 O O . TYR A 1 138 ? -24.651 1.040 21.659 1.00 98.38 138 TYR A O 1
ATOM 1161 N N . GLU A 1 139 ? -22.927 0.032 20.633 1.00 96.56 139 GLU A N 1
ATOM 1162 C CA . GLU A 1 139 ? -23.685 -1.147 20.197 1.00 96.56 139 GLU A CA 1
ATOM 1163 C C . GLU A 1 139 ? -24.227 -1.934 21.400 1.00 96.56 139 GLU A C 1
ATOM 1165 O O . GLU A 1 139 ? -25.420 -2.223 21.456 1.00 96.56 139 GLU A O 1
ATOM 1170 N N . LYS A 1 140 ? -23.397 -2.189 22.424 1.00 97.81 140 LYS A N 1
ATOM 1171 C CA . LYS A 1 140 ? -23.820 -2.860 23.673 1.00 97.81 140 LYS A CA 1
ATOM 1172 C C . LYS A 1 140 ? -24.873 -2.078 24.464 1.00 97.81 140 LYS A C 1
ATOM 1174 O O . LYS A 1 140 ? -25.602 -2.670 25.254 1.00 97.81 140 LYS A O 1
ATOM 1179 N N . LYS A 1 141 ? -24.926 -0.754 24.294 1.00 97.81 141 LYS A N 1
ATOM 1180 C CA . LYS A 1 141 ? -25.914 0.136 24.927 1.00 97.81 141 LYS A CA 1
ATOM 1181 C C . LYS A 1 141 ? -27.176 0.337 24.085 1.00 97.81 141 LYS A C 1
ATOM 1183 O O . LYS A 1 141 ? -28.042 1.089 24.521 1.00 97.81 141 LYS A O 1
ATOM 1188 N N . GLU A 1 142 ? -27.253 -0.270 22.898 1.00 96.94 142 GLU A N 1
ATOM 1189 C CA . GLU A 1 142 ? -28.314 -0.031 21.907 1.00 96.94 142 GLU A CA 1
ATOM 1190 C C . GLU A 1 142 ? -28.447 1.462 21.520 1.00 96.94 142 GLU A C 1
ATOM 1192 O O . GLU A 1 142 ? -29.497 1.943 21.095 1.00 96.94 142 GLU A O 1
ATOM 1197 N N . ASP A 1 143 ? -27.356 2.226 21.642 1.00 97.69 143 ASP A N 1
ATOM 1198 C CA . ASP A 1 143 ? -27.298 3.645 21.293 1.00 97.69 143 ASP A CA 1
ATOM 1199 C C . ASP A 1 143 ? -26.853 3.797 19.836 1.00 97.69 143 ASP A C 1
ATOM 1201 O O . ASP A 1 143 ? -25.698 4.099 19.518 1.00 97.69 143 ASP A O 1
ATOM 1205 N N . HIS A 1 144 ? -27.802 3.560 18.931 1.00 95.50 144 HIS A N 1
ATOM 1206 C CA . HIS A 1 144 ? -27.555 3.602 17.492 1.00 95.50 144 HIS A CA 1
ATOM 1207 C C . HIS A 1 144 ? -27.029 4.960 17.019 1.00 95.50 144 HIS A C 1
ATOM 1209 O O . HIS A 1 144 ? -26.190 5.010 16.128 1.00 95.50 144 HIS A O 1
ATOM 1215 N N . LYS A 1 145 ? -27.466 6.065 17.639 1.00 97.44 145 LYS A N 1
ATOM 1216 C CA . LYS A 1 145 ? -27.031 7.412 17.248 1.00 97.44 145 LYS A CA 1
ATOM 1217 C C . LYS A 1 145 ? -25.533 7.592 17.477 1.00 97.44 145 LYS A C 1
ATOM 1219 O O . LYS A 1 145 ? -24.831 8.067 16.586 1.00 97.44 145 LYS A O 1
ATOM 1224 N N . ASN A 1 146 ? -25.046 7.238 18.666 1.00 96.94 146 ASN A N 1
ATOM 1225 C CA . ASN A 1 146 ? -23.622 7.356 18.957 1.00 96.94 146 ASN A CA 1
ATOM 1226 C C . ASN A 1 146 ? -22.802 6.295 18.218 1.00 96.94 146 ASN A C 1
ATOM 1228 O O . ASN A 1 146 ? -21.733 6.628 17.717 1.00 96.94 146 ASN A O 1
ATOM 1232 N N . SER A 1 147 ? -23.303 5.063 18.080 1.00 96.62 147 SER A N 1
ATOM 1233 C CA . SER A 1 147 ? -22.641 4.033 17.264 1.00 96.62 147 SER A CA 1
ATOM 1234 C C . SER A 1 147 ? -22.403 4.524 15.827 1.00 96.62 147 SER A C 1
ATOM 1236 O O . SER A 1 147 ? -21.263 4.513 15.360 1.00 96.62 147 SER A O 1
ATOM 1238 N N . SER A 1 148 ? -23.427 5.084 15.171 1.00 97.00 148 SER A N 1
ATOM 1239 C CA . SER A 1 148 ? -23.301 5.648 13.820 1.00 97.00 148 SER A CA 1
ATOM 1240 C C . SER A 1 148 ? -22.318 6.821 13.746 1.00 97.00 148 SER A C 1
ATOM 1242 O O . SER A 1 148 ? -21.525 6.886 12.812 1.00 97.00 148 SER A O 1
ATOM 1244 N N . LEU A 1 149 ? -22.286 7.706 14.750 1.00 97.75 149 LEU A N 1
ATOM 1245 C CA . LEU A 1 149 ? -21.302 8.797 14.804 1.00 97.75 149 LEU A CA 1
ATOM 1246 C C . LEU A 1 149 ? -19.855 8.275 14.815 1.00 97.75 149 LEU A C 1
ATOM 1248 O O . LEU A 1 149 ? -18.975 8.874 14.198 1.00 97.75 149 LEU A O 1
ATOM 1252 N N . TRP A 1 150 ? -19.582 7.184 15.532 1.00 97.62 150 TRP A N 1
ATOM 1253 C CA . TRP A 1 150 ? -18.241 6.598 15.573 1.00 97.62 150 TRP A CA 1
ATOM 1254 C C . TRP A 1 150 ? -17.900 5.809 14.307 1.00 97.62 150 TRP A C 1
ATOM 1256 O O . TRP A 1 150 ? -16.751 5.858 13.876 1.00 97.62 150 TRP A O 1
ATOM 1266 N N . GLN A 1 151 ? -18.882 5.181 13.658 1.00 96.75 151 GLN A N 1
ATOM 1267 C CA . GLN A 1 151 ? -18.704 4.598 12.323 1.00 96.75 151 GLN A CA 1
ATOM 1268 C C . GLN A 1 151 ? -18.346 5.674 11.283 1.00 96.75 151 GLN A C 1
ATOM 1270 O O . GLN A 1 151 ? -17.396 5.503 10.531 1.00 96.75 151 GLN A O 1
ATOM 1275 N N . GLU A 1 152 ? -19.003 6.838 11.297 1.00 96.25 152 GLU A N 1
ATOM 1276 C CA . GLU A 1 152 ? -18.636 7.959 10.413 1.00 96.25 152 GLU A CA 1
ATOM 1277 C C . GLU A 1 152 ? -17.208 8.475 10.654 1.00 96.25 152 GLU A C 1
ATOM 1279 O O . GLU A 1 152 ? -16.547 8.946 9.729 1.00 96.25 152 GLU A O 1
ATOM 1284 N N . ARG A 1 153 ? -16.719 8.414 11.899 1.00 95.69 153 ARG A N 1
ATOM 1285 C CA . ARG A 1 153 ? -15.326 8.764 12.225 1.00 95.69 153 ARG A CA 1
ATOM 1286 C C . ARG A 1 153 ? -14.346 7.723 11.701 1.00 95.69 153 ARG A C 1
ATOM 1288 O O . ARG A 1 153 ? -13.271 8.108 11.256 1.00 95.69 153 ARG A O 1
ATOM 1295 N N . LEU A 1 154 ? -14.719 6.443 11.745 1.00 96.56 154 LEU A N 1
ATOM 1296 C CA . LEU A 1 154 ? -13.923 5.360 11.177 1.00 96.56 154 LEU A CA 1
ATOM 1297 C C . LEU A 1 154 ? -13.731 5.547 9.669 1.00 96.56 154 LEU A C 1
ATOM 1299 O O . LEU A 1 154 ? -12.607 5.466 9.186 1.00 96.56 154 LEU A O 1
ATOM 1303 N N . GLU A 1 155 ? -14.798 5.884 8.943 1.00 95.00 155 GLU A N 1
ATOM 1304 C CA . GLU A 1 155 ? -14.738 6.128 7.494 1.00 95.00 155 GLU A CA 1
ATOM 1305 C C . GLU A 1 155 ? -13.791 7.274 7.111 1.00 95.00 155 GLU A C 1
ATOM 1307 O O . GLU A 1 155 ? -13.242 7.280 6.011 1.00 95.00 155 GLU A O 1
ATOM 1312 N N . LYS A 1 156 ? -13.557 8.215 8.032 1.00 94.06 156 LYS A N 1
ATOM 1313 C CA . LYS A 1 156 ? -12.663 9.369 7.856 1.00 94.06 156 LYS A CA 1
ATOM 1314 C C . LYS A 1 156 ? -11.236 9.123 8.353 1.00 94.06 156 LYS A C 1
ATOM 1316 O O . LYS A 1 156 ? -10.432 10.053 8.384 1.00 94.06 156 LYS A O 1
ATOM 1321 N N . ILE A 1 157 ? -10.889 7.904 8.772 1.00 92.50 157 ILE A N 1
ATOM 1322 C CA . ILE A 1 157 ? -9.509 7.601 9.164 1.00 92.50 157 ILE A CA 1
ATOM 1323 C C . ILE A 1 157 ? -8.563 7.857 7.979 1.00 92.50 157 ILE A C 1
ATOM 1325 O O . ILE A 1 157 ? -8.859 7.489 6.840 1.00 92.50 157 ILE A O 1
ATOM 1329 N N . GLY A 1 158 ? -7.443 8.536 8.236 1.00 86.81 158 GLY A N 1
ATOM 1330 C CA . GLY A 1 158 ? -6.507 8.967 7.190 1.00 86.81 158 GLY A CA 1
ATOM 1331 C C . GLY A 1 158 ? -6.941 10.208 6.396 1.00 86.81 158 GLY A C 1
ATOM 1332 O O . GLY A 1 158 ? -6.152 10.728 5.612 1.00 86.81 158 GLY A O 1
ATOM 1333 N N . GLU A 1 159 ? -8.147 10.739 6.615 1.00 86.38 159 GLU A N 1
ATOM 1334 C CA . GLU A 1 159 ? -8.653 11.955 5.967 1.00 86.38 159 GLU A CA 1
ATOM 1335 C C . GLU A 1 159 ? -8.505 13.150 6.924 1.00 86.38 159 GLU A C 1
ATOM 1337 O O . GLU A 1 159 ? -9.472 13.598 7.536 1.00 86.38 159 GLU A O 1
ATOM 1342 N N . GLY A 1 160 ? -7.281 13.656 7.125 1.00 59.03 160 GLY A N 1
ATOM 1343 C CA . GLY A 1 160 ? -7.105 14.783 8.050 1.00 59.03 160 GLY A CA 1
ATOM 1344 C C . GLY A 1 160 ? -5.678 15.175 8.416 1.00 59.03 160 GLY A C 1
ATOM 1345 O O . GLY A 1 160 ? -5.239 14.920 9.531 1.00 59.03 160 GLY A O 1
ATOM 1346 N N . ALA A 1 161 ? -5.020 15.886 7.500 1.00 38.34 161 ALA A N 1
ATOM 1347 C CA . ALA A 1 161 ? -4.125 17.012 7.798 1.00 38.34 161 ALA A CA 1
ATOM 1348 C C . ALA A 1 161 ? -4.417 18.176 6.826 1.00 38.34 161 ALA A C 1
ATOM 1350 O O . ALA A 1 161 ? -3.515 18.819 6.299 1.00 38.34 161 ALA A O 1
ATOM 1351 N N . VAL A 1 162 ? -5.699 18.418 6.536 1.00 39.78 162 VAL A N 1
ATOM 1352 C CA . VAL A 1 162 ? -6.151 19.625 5.831 1.00 39.78 162 VAL A CA 1
ATOM 1353 C C . VAL A 1 162 ? -7.183 20.303 6.721 1.00 39.78 162 VAL A C 1
ATOM 1355 O O . VAL A 1 162 ? -8.384 20.259 6.469 1.00 39.78 162 VAL A O 1
ATOM 1358 N N . GLU A 1 163 ? -6.705 20.890 7.814 1.00 31.50 163 GLU A N 1
ATOM 1359 C CA . GLU A 1 163 ? -7.425 21.992 8.440 1.00 31.50 163 GLU A CA 1
ATOM 1360 C C . GLU A 1 163 ? -7.165 23.219 7.561 1.00 31.50 163 GLU A C 1
ATOM 1362 O O . GLU A 1 163 ? -6.074 23.783 7.539 1.00 31.50 163 GLU A O 1
ATOM 1367 N N . THR A 1 164 ? -8.153 23.573 6.742 1.00 34.69 164 THR A N 1
ATOM 1368 C CA . THR A 1 164 ? -8.256 24.921 6.189 1.00 34.69 164 THR A CA 1
ATOM 1369 C C . THR A 1 164 ? -8.579 25.867 7.344 1.00 34.69 164 THR A C 1
ATOM 1371 O O . THR A 1 164 ? -9.720 25.873 7.812 1.00 34.69 164 THR A O 1
ATOM 1374 N N . GLU A 1 165 ? -7.582 26.620 7.807 1.00 32.09 165 GLU A N 1
ATOM 1375 C CA . GLU A 1 165 ? -7.797 27.908 8.485 1.00 32.09 165 GLU A CA 1
ATOM 1376 C C . GLU A 1 165 ? -8.182 28.999 7.474 1.00 32.09 165 GLU A C 1
ATOM 1378 O O . GLU A 1 165 ? -7.626 29.001 6.348 1.00 32.09 165 GLU A O 1
#

Organism: NCBI:txid53345

Secondary structure (DSSP, 8-state):
--HHHHHHHHHHHHHHHHHHS--HHHHHHHHHHTT-HHHHHH---S---HHHHHHHHHHHHHTT-HHHHHHHHHHH--HHHHHHHHHHHHHHHHHHHHTT-HHHHHHHHHH---HHHHHHHHHHHHHHHHHHHHHHHHHHTT-HHHHHHHHHHHHTTT--S----

Radius of gyration: 21.37 Å; chains: 1; bounding box: 46×38×64 Å

Foldseek 3Di:
DVVVVVLVVVLVVLVVCCVVPPALQSQLVNCLSVLVLVSNCVRDHPDCPLV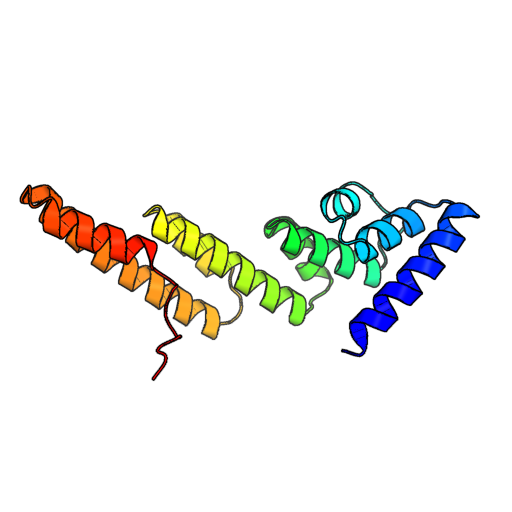SLVSVLVSCLVVLVLVSNVVSCVVNVDPVSLVSSLVSLLVVLLVCLLVVNLVSSVVSLVSRDDVVSSVLSVVLSVVSVVLVVQLVVCVVVVNVVSNVVSNVVSNCRVVDPDPDD

Sequence (165 aa):
MVDYLVEEKEYVWLKKINDRFPSENAQFDLAFVAKEWQKVVGHYPKTLSERRQVMLALAYLELEMLAEAEVLNKRLKSDELSRKLDEGYQRQALAFLKERKISEAQQALELINQEEEKQILRAYIDQTMIINDFIELYEKKEDHKNSSLWQERLEKIGEGAVETE

pLDDT: mean 87.23, std 16.66, range [27.97, 98.38]